Protein AF-A0A2D4ZRA9-F1 (afdb_monomer)

Secondary structure (DSSP, 8-state):
-----------SSSSSSTTTT----S--HHHHHHHHHHHH-GGGHHHHHHTT-TT--GGGEEE--SGGGHHHHHHHHHHHGGGTTTEEEEEEEETTEEEEEEEEPPPSSTT-------EEEEE-TTS-EEEEEE-

Radius of gyration: 19.9 Å; Cα contacts (8 Å, |Δi|>4): 189; chains: 1; bounding box: 69×27×63 Å

Nearest PDB structures (foldseek):
  8qc2-assembly1_C  TM=6.429E-01  e=9.224E+00  Paenarthrobacter ureafaciens

Sequence (135 aa):
MKFKAIILVVALCIITSLASAQCPTKERESAKEIIKAFASHPEWADMRNTTNLSSLTLDDVSKLEGASNAQACQELNELSEALFSKYDVFYYTVKDKYAVVSVLKEPEDPDVVSMGLSFIEIYDNTFNRIKGYSF

Solvent-accessible surface area (backbone atoms only — not comparable to full-atom values): 8186 Å² total; per-residue (Å²): 136,81,93,82,77,97,75,85,91,85,84,84,83,84,80,88,60,69,80,55,36,56,34,62,78,82,77,52,70,66,53,56,52,50,56,46,39,53,36,68,40,74,90,32,44,65,62,23,46,76,68,77,40,68,84,46,43,68,90,38,52,42,75,46,50,61,79,92,34,20,67,64,30,25,56,50,40,68,75,40,53,88,45,58,86,57,24,51,64,42,46,28,36,46,70,83,26,34,34,41,34,34,38,62,53,77,57,91,49,90,90,52,86,75,85,81,66,28,39,46,32,36,24,43,80,82,71,47,77,73,52,72,48,75,93

Foldseek 3Di:
DDDDDDDDPPPPDPPPPPVLLAAPDDDDVVQVVVVQCCQDPPVNCVVCVLLVNNVWHPVQKDWQHDPVNSVVSNLVSVVCVVLVVFWDWTWIGTNQWIKIKTHGDADPDPVDDDDDWIKIWIAGNVRHTSDMDTD

pLDDT: mean 86.05, std 18.27, range [33.44, 98.62]

Mean predicted aligned error: 8.48 Å

Structure (mmCIF, N/CA/C/O backbone):
data_AF-A0A2D4ZRA9-F1
#
_entry.id   AF-A0A2D4ZRA9-F1
#
loop_
_atom_site.group_PDB
_atom_site.id
_atom_site.type_symbol
_atom_site.label_atom_id
_atom_site.label_alt_id
_atom_site.label_comp_id
_atom_site.label_asym_id
_atom_site.label_entity_id
_atom_site.label_seq_id
_atom_site.pdbx_PDB_ins_code
_atom_site.Cartn_x
_atom_site.Cartn_y
_atom_site.Cartn_z
_atom_site.occupancy
_atom_site.B_iso_or_equiv
_atom_site.auth_seq_id
_atom_site.auth_comp_id
_atom_site.auth_asym_id
_atom_site.auth_atom_id
_atom_site.pdbx_PDB_model_num
ATOM 1 N N . MET A 1 1 ? 52.247 15.132 39.430 1.00 38.88 1 MET A N 1
ATOM 2 C CA . MET A 1 1 ? 51.937 16.017 38.287 1.00 38.88 1 MET A CA 1
ATOM 3 C C . MET A 1 1 ? 50.642 15.552 37.635 1.00 38.88 1 MET A C 1
ATOM 5 O O . MET A 1 1 ? 50.590 14.437 37.156 1.00 38.88 1 MET A O 1
ATOM 9 N N . LYS A 1 2 ? 49.622 16.417 37.718 1.00 33.44 2 LYS A N 1
ATOM 10 C CA . LYS A 1 2 ? 48.478 16.651 36.813 1.00 33.44 2 LYS A CA 1
ATOM 11 C C . LYS A 1 2 ? 47.794 15.448 36.131 1.00 33.44 2 LYS A C 1
ATOM 13 O O . LYS A 1 2 ? 48.214 15.000 35.073 1.00 33.44 2 LYS A O 1
ATOM 18 N N . PHE A 1 3 ? 46.632 15.095 36.688 1.00 43.53 3 PHE A N 1
ATOM 19 C CA . PHE A 1 3 ? 45.465 14.578 35.968 1.00 43.53 3 PHE A CA 1
ATOM 20 C C . PHE A 1 3 ? 45.096 15.488 34.783 1.00 43.53 3 PHE A C 1
ATOM 22 O O . PHE A 1 3 ? 44.960 16.699 34.964 1.00 43.53 3 PHE A O 1
ATOM 29 N N . LYS A 1 4 ? 44.892 14.901 33.602 1.00 40.28 4 LYS A N 1
ATOM 30 C CA . LYS A 1 4 ? 44.189 15.458 32.431 1.00 40.28 4 LYS A CA 1
ATOM 31 C C . LYS A 1 4 ? 43.793 14.273 31.544 1.00 40.28 4 LYS A C 1
ATOM 33 O O . LYS A 1 4 ? 44.616 13.393 31.354 1.00 40.28 4 LYS A O 1
ATOM 38 N N . ALA A 1 5 ? 42.641 14.178 30.910 1.00 45.25 5 ALA A N 1
ATOM 39 C CA . ALA A 1 5 ? 41.328 14.772 31.079 1.00 45.25 5 ALA A CA 1
ATOM 40 C C . ALA A 1 5 ? 40.421 13.830 30.271 1.00 45.25 5 ALA A C 1
ATOM 42 O O . ALA A 1 5 ? 40.746 13.485 29.136 1.00 45.25 5 ALA A O 1
ATOM 43 N N . ILE A 1 6 ? 39.329 13.377 30.877 1.00 50.97 6 ILE A N 1
ATOM 44 C CA . ILE A 1 6 ? 38.260 12.634 30.212 1.00 50.97 6 ILE A CA 1
ATOM 45 C C . ILE A 1 6 ? 37.584 13.620 29.259 1.00 50.97 6 ILE A C 1
ATOM 47 O O . ILE A 1 6 ? 36.904 14.525 29.732 1.00 50.97 6 ILE A O 1
ATOM 51 N N . ILE A 1 7 ? 37.795 13.496 27.947 1.00 48.94 7 ILE A N 1
ATOM 52 C CA . ILE A 1 7 ? 37.043 14.260 26.944 1.00 48.94 7 ILE A CA 1
ATOM 53 C C . ILE A 1 7 ? 36.712 13.344 25.757 1.00 48.94 7 ILE A C 1
ATOM 55 O O . ILE A 1 7 ? 37.535 13.092 24.887 1.00 48.94 7 ILE A O 1
ATOM 59 N N . LEU A 1 8 ? 35.457 12.888 25.778 1.00 41.84 8 LEU A N 1
ATOM 60 C CA . LEU A 1 8 ? 34.531 12.903 24.644 1.00 41.84 8 LEU A CA 1
ATOM 61 C C . LEU A 1 8 ? 34.891 12.053 23.406 1.00 41.84 8 LEU A C 1
ATOM 63 O O . LEU A 1 8 ? 35.281 12.567 22.365 1.00 41.84 8 LEU A O 1
ATOM 67 N N . VAL A 1 9 ? 34.598 10.752 23.473 1.00 41.81 9 VAL A N 1
ATOM 68 C CA . VAL A 1 9 ? 34.253 9.955 22.278 1.00 41.81 9 VAL A CA 1
ATOM 69 C C . VAL A 1 9 ? 32.889 9.304 22.518 1.00 41.81 9 VAL A C 1
ATOM 71 O O . VAL A 1 9 ? 32.746 8.094 22.603 1.00 41.81 9 VAL A O 1
ATOM 74 N N . VAL A 1 10 ? 31.868 10.140 22.708 1.00 46.72 10 VAL A N 1
ATOM 75 C CA . VAL A 1 10 ? 30.452 9.737 22.647 1.00 46.72 10 VAL A CA 1
ATOM 76 C C . VAL A 1 10 ? 29.761 10.703 21.691 1.00 46.72 10 VAL A C 1
ATOM 78 O O . VAL A 1 10 ? 28.922 11.508 22.069 1.00 46.72 10 VAL A O 1
ATOM 81 N N . ALA A 1 11 ? 30.221 10.713 20.445 1.00 45.47 11 ALA A N 1
ATOM 82 C CA . ALA A 1 11 ? 29.618 11.501 19.372 1.00 45.47 11 ALA A CA 1
ATOM 83 C C . ALA A 1 11 ? 29.793 10.794 18.020 1.00 45.47 11 ALA A C 1
ATOM 85 O O . ALA A 1 11 ? 30.039 11.433 17.004 1.00 45.47 11 ALA A O 1
ATOM 86 N N . LEU A 1 12 ? 29.718 9.459 18.012 1.00 43.12 12 LEU A N 1
ATOM 87 C CA . LEU A 1 12 ? 29.825 8.664 16.787 1.00 43.12 12 LEU A CA 1
ATOM 88 C C . LEU A 1 12 ? 28.853 7.472 16.771 1.00 43.12 12 LEU A C 1
ATOM 90 O O . LEU A 1 12 ? 29.208 6.400 16.301 1.00 43.12 12 LEU A O 1
ATOM 94 N N . CYS A 1 13 ? 27.637 7.642 17.309 1.00 42.03 13 CYS A N 1
ATOM 95 C CA . CYS A 1 13 ? 26.626 6.570 17.329 1.00 42.03 13 CYS A CA 1
ATOM 96 C C . CYS A 1 13 ? 25.226 6.957 16.813 1.00 42.03 13 CYS A C 1
ATOM 98 O O . CYS A 1 13 ? 24.313 6.160 16.972 1.00 42.03 13 CYS A O 1
ATOM 100 N N . ILE A 1 14 ? 24.999 8.125 16.193 1.00 49.22 14 ILE A N 1
ATOM 101 C CA . ILE A 1 14 ? 23.635 8.493 15.736 1.00 49.22 14 ILE A CA 1
ATOM 102 C C . ILE A 1 14 ? 23.639 9.166 14.357 1.00 49.22 14 ILE A C 1
ATOM 104 O O . ILE A 1 14 ? 23.089 10.247 14.179 1.00 49.22 14 ILE A O 1
ATOM 108 N N . ILE A 1 15 ? 24.291 8.559 13.364 1.00 45.25 15 ILE A N 1
ATOM 109 C CA . ILE A 1 15 ? 24.102 8.970 11.955 1.00 45.25 15 ILE A CA 1
ATOM 110 C C . ILE A 1 15 ? 23.545 7.812 11.106 1.00 45.25 15 ILE A C 1
ATOM 112 O O . ILE A 1 15 ? 23.113 8.019 9.980 1.00 45.25 15 ILE A O 1
ATOM 116 N N . THR A 1 16 ? 23.443 6.594 11.643 1.00 44.59 16 THR A N 1
ATOM 117 C CA . THR A 1 16 ? 23.074 5.412 10.849 1.00 44.59 16 THR A CA 1
ATOM 118 C C . THR A 1 16 ? 21.580 5.073 10.793 1.00 44.59 16 THR A C 1
A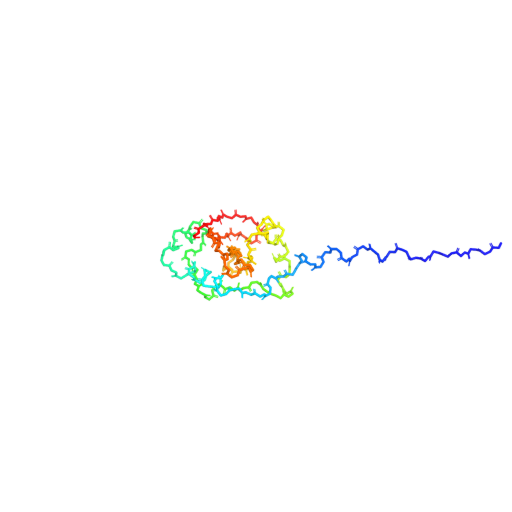TOM 120 O O . THR A 1 16 ? 21.248 4.094 10.140 1.00 44.59 16 THR A O 1
ATOM 123 N N . SER A 1 17 ? 20.659 5.842 11.393 1.00 42.16 17 SER A N 1
ATOM 124 C CA . SER A 1 17 ? 19.227 5.457 11.417 1.00 42.16 17 SER A CA 1
ATOM 125 C C . SER A 1 17 ? 18.233 6.441 10.788 1.00 42.16 17 SER A C 1
ATOM 127 O O . SER A 1 17 ? 17.074 6.083 10.599 1.00 42.16 17 SER A O 1
ATOM 129 N N . LEU A 1 18 ? 18.641 7.654 10.398 1.00 46.66 18 LEU A N 1
ATOM 130 C CA . LEU A 1 18 ? 17.688 8.664 9.902 1.00 46.66 18 LEU A CA 1
ATOM 131 C C . LEU A 1 18 ? 17.157 8.398 8.486 1.00 46.66 18 LEU A C 1
ATOM 133 O O . LEU A 1 18 ? 16.077 8.875 8.155 1.00 46.66 18 LEU A O 1
ATOM 137 N N . ALA A 1 19 ? 17.869 7.620 7.666 1.00 49.09 19 ALA A N 1
ATOM 138 C CA . ALA A 1 19 ? 17.405 7.286 6.318 1.00 49.09 19 ALA A CA 1
ATOM 139 C C . ALA A 1 19 ? 16.256 6.255 6.316 1.00 49.09 19 ALA A C 1
ATOM 141 O O . ALA A 1 19 ? 15.458 6.242 5.387 1.00 49.09 19 ALA A O 1
ATOM 142 N N . SER A 1 20 ? 16.146 5.425 7.363 1.00 50.94 20 SER A N 1
ATOM 143 C CA . SER A 1 20 ? 15.129 4.361 7.462 1.00 50.94 20 SER A CA 1
ATOM 144 C C . SER A 1 20 ? 13.754 4.847 7.936 1.00 50.94 20 SER A C 1
ATOM 146 O O . SER A 1 20 ? 12.748 4.198 7.676 1.00 50.94 20 SER A O 1
ATOM 148 N N . ALA A 1 21 ? 13.688 6.010 8.591 1.00 57.75 21 ALA A N 1
ATOM 149 C CA . ALA A 1 21 ? 12.451 6.552 9.159 1.00 57.75 21 ALA A CA 1
ATOM 150 C C . ALA A 1 21 ? 11.715 7.523 8.220 1.00 57.75 21 ALA A C 1
ATOM 152 O O . ALA A 1 21 ? 10.703 8.119 8.598 1.00 57.75 21 ALA A O 1
ATOM 153 N N . GLN A 1 22 ? 12.232 7.744 7.009 1.00 77.19 22 GLN A N 1
ATOM 154 C CA . GLN A 1 22 ? 11.649 8.716 6.098 1.00 77.19 22 GLN A CA 1
ATOM 155 C C . GLN A 1 22 ? 10.555 8.062 5.254 1.00 77.19 22 GLN A C 1
ATOM 157 O O . GLN A 1 22 ? 10.798 7.106 4.520 1.00 77.19 22 GLN A O 1
ATOM 162 N N . CYS A 1 23 ? 9.336 8.594 5.360 1.00 84.12 23 CYS A N 1
ATOM 163 C CA . CYS A 1 23 ? 8.240 8.2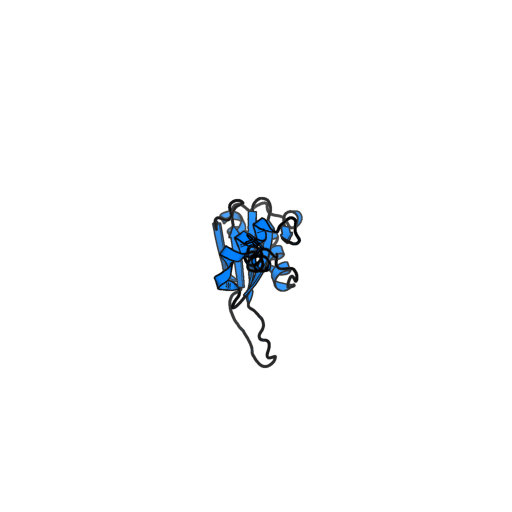05 4.481 1.00 84.12 23 CYS A CA 1
ATOM 164 C C . CYS A 1 23 ? 8.610 8.474 3.012 1.00 84.12 23 CYS A C 1
ATOM 166 O O . CYS A 1 23 ? 9.211 9.519 2.733 1.00 84.12 23 CYS A O 1
ATOM 168 N N . PRO A 1 24 ? 8.204 7.611 2.065 1.00 78.38 24 PRO A N 1
ATOM 169 C CA . PRO A 1 24 ? 8.351 7.870 0.637 1.00 78.38 24 PRO A CA 1
ATOM 170 C C . PRO A 1 24 ? 7.677 9.197 0.252 1.00 78.38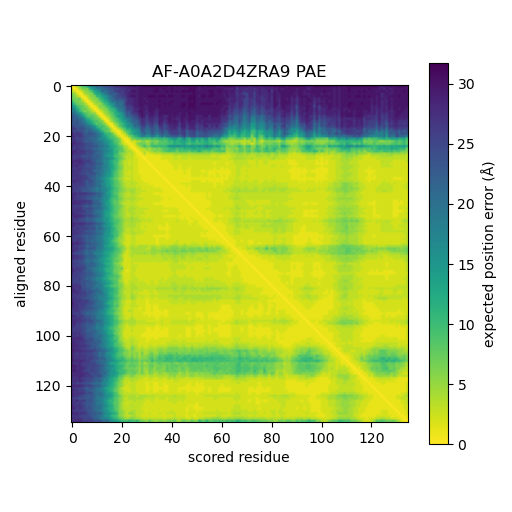 24 PRO A C 1
ATOM 172 O O . PRO A 1 24 ? 6.453 9.333 0.269 1.00 78.38 24 PRO A O 1
ATOM 175 N N . THR A 1 25 ? 8.474 10.220 -0.064 1.00 72.25 25 THR A N 1
ATOM 176 C CA . THR A 1 25 ? 7.953 11.587 -0.241 1.00 72.25 25 THR A CA 1
ATOM 177 C C . THR A 1 25 ? 7.397 11.825 -1.643 1.00 72.25 25 THR A C 1
ATOM 179 O O . THR A 1 25 ? 6.347 12.452 -1.789 1.00 72.25 25 THR A O 1
ATOM 182 N N . LYS A 1 26 ? 8.046 11.289 -2.683 1.00 79.06 26 LYS A N 1
ATOM 183 C CA . LYS A 1 26 ? 7.655 11.486 -4.085 1.00 79.06 26 LYS A CA 1
ATOM 184 C C . LYS A 1 26 ? 6.732 10.366 -4.562 1.00 79.06 26 LYS A C 1
ATOM 186 O O . LYS A 1 26 ? 7.209 9.359 -5.065 1.00 79.06 26 LYS A O 1
ATOM 191 N N . GLU A 1 27 ? 5.424 10.555 -4.413 1.00 83.44 27 GLU A N 1
ATOM 192 C CA . GLU A 1 27 ? 4.417 9.612 -4.918 1.00 83.44 27 GLU A CA 1
ATOM 193 C C . GLU A 1 27 ? 4.459 9.509 -6.451 1.00 83.44 27 GLU A C 1
ATOM 195 O O . GLU A 1 27 ? 4.572 10.525 -7.143 1.00 83.44 27 GLU A O 1
ATOM 200 N N . ARG A 1 28 ? 4.355 8.287 -6.987 1.00 88.31 28 ARG A N 1
ATOM 201 C CA . ARG A 1 28 ? 4.128 8.051 -8.421 1.00 88.31 28 ARG A CA 1
ATOM 202 C C . ARG A 1 28 ? 2.630 8.024 -8.712 1.00 88.31 28 ARG A C 1
ATOM 204 O O . ARG A 1 28 ? 1.871 7.411 -7.966 1.00 88.31 28 ARG A O 1
ATOM 211 N N . GLU A 1 29 ? 2.214 8.617 -9.834 1.00 92.00 29 GLU A N 1
ATOM 212 C CA . GLU A 1 29 ? 0.792 8.653 -10.217 1.00 92.00 29 GLU A CA 1
ATOM 213 C C . GLU A 1 29 ? 0.204 7.242 -10.362 1.00 92.00 29 GLU A C 1
ATOM 215 O O . GLU A 1 29 ? -0.933 7.009 -9.975 1.00 92.00 29 GLU A O 1
ATOM 220 N N . SER A 1 30 ? 0.996 6.267 -10.821 1.00 91.44 30 SER A N 1
ATOM 221 C CA . SER A 1 30 ? 0.576 4.864 -10.872 1.00 91.44 30 SER A CA 1
ATOM 222 C C . SER A 1 30 ? 0.160 4.333 -9.499 1.00 91.44 30 SER A C 1
ATOM 224 O O . SER A 1 30 ? -0.922 3.767 -9.379 1.00 91.44 30 SER A O 1
ATOM 226 N N . ALA A 1 31 ? 0.960 4.556 -8.452 1.00 93.94 31 ALA A N 1
ATOM 227 C CA . ALA A 1 31 ? 0.643 4.106 -7.096 1.00 93.94 31 ALA A CA 1
ATOM 228 C C . ALA A 1 31 ? -0.653 4.735 -6.565 1.00 93.94 31 ALA A C 1
ATOM 230 O O . ALA A 1 31 ? -1.503 4.044 -5.998 1.00 93.94 31 ALA A O 1
ATOM 231 N N . LYS A 1 32 ? -0.831 6.031 -6.830 1.00 95.00 32 LYS A N 1
ATOM 232 C CA . LYS A 1 32 ? -2.035 6.785 -6.483 1.00 95.00 32 LYS A CA 1
ATOM 233 C C . LYS A 1 32 ? -3.282 6.245 -7.183 1.00 95.00 32 LYS A C 1
ATOM 235 O O . LYS A 1 32 ? -4.326 6.089 -6.553 1.00 95.00 32 LYS A O 1
ATOM 240 N N . GLU A 1 33 ? -3.191 5.936 -8.471 1.00 95.19 33 GLU A N 1
ATOM 241 C CA . GLU A 1 33 ? -4.309 5.356 -9.218 1.00 95.19 33 GLU A CA 1
ATOM 242 C C . GLU A 1 33 ? -4.613 3.921 -8.770 1.00 95.19 33 GLU A C 1
ATOM 244 O O . GLU A 1 33 ? -5.780 3.560 -8.631 1.00 95.19 33 GLU A O 1
ATOM 249 N N . ILE A 1 34 ? -3.591 3.131 -8.427 1.00 95.38 34 ILE A N 1
ATOM 250 C CA . ILE A 1 34 ? -3.759 1.781 -7.870 1.00 95.38 34 ILE A CA 1
ATOM 251 C C . ILE A 1 34 ? -4.538 1.821 -6.553 1.00 95.38 34 ILE A C 1
ATOM 253 O O . ILE A 1 34 ? -5.512 1.083 -6.404 1.00 95.38 34 ILE A O 1
ATOM 257 N N . ILE A 1 35 ? -4.151 2.671 -5.593 1.00 97.12 35 ILE A N 1
ATOM 258 C CA . ILE A 1 35 ? -4.834 2.701 -4.290 1.00 97.12 35 ILE A CA 1
ATOM 259 C C . ILE A 1 35 ? -6.271 3.229 -4.413 1.00 97.12 35 ILE A C 1
ATOM 261 O O . ILE A 1 35 ? -7.182 2.710 -3.764 1.00 97.12 35 ILE A O 1
ATOM 265 N N . LYS A 1 36 ? -6.516 4.197 -5.307 1.00 97.12 36 LYS A N 1
ATOM 266 C CA . LYS A 1 36 ? -7.874 4.666 -5.623 1.00 97.12 36 LYS A CA 1
ATOM 267 C C . LYS A 1 36 ? -8.716 3.572 -6.271 1.00 97.12 36 LYS A C 1
ATOM 269 O O . LYS A 1 36 ? -9.875 3.400 -5.891 1.00 97.12 36 LYS A O 1
ATOM 274 N N . ALA A 1 37 ? -8.156 2.823 -7.220 1.00 96.56 37 ALA A N 1
ATOM 275 C CA . ALA A 1 37 ? -8.835 1.695 -7.848 1.00 96.56 37 ALA A CA 1
ATOM 276 C C . ALA A 1 37 ? -9.143 0.606 -6.811 1.00 96.56 37 ALA A C 1
ATOM 278 O O . ALA A 1 37 ? -10.278 0.132 -6.743 1.00 96.56 37 ALA A O 1
ATOM 279 N N . PHE A 1 38 ? -8.191 0.284 -5.930 1.00 97.44 38 PHE A N 1
ATOM 280 C CA . PHE A 1 38 ? -8.417 -0.635 -4.817 1.00 97.44 38 PHE A CA 1
ATOM 281 C C . PHE A 1 38 ? -9.565 -0.180 -3.916 1.00 97.44 38 PHE A C 1
ATOM 283 O O . PHE A 1 38 ? -10.332 -1.024 -3.466 1.00 97.44 38 PHE A O 1
ATOM 290 N N . ALA A 1 39 ? -9.723 1.119 -3.662 1.00 97.50 39 ALA A N 1
ATOM 291 C CA . ALA A 1 39 ? -10.795 1.638 -2.816 1.00 97.50 39 ALA A CA 1
ATOM 292 C C . ALA A 1 39 ? -12.157 1.743 -3.521 1.00 97.50 39 ALA A C 1
ATOM 294 O O . ALA A 1 39 ? -13.186 1.603 -2.867 1.00 97.50 39 ALA A O 1
ATOM 295 N N . SER A 1 40 ? -12.192 1.961 -4.839 1.00 96.62 40 SER A N 1
ATOM 296 C CA . SER A 1 40 ? -13.427 2.351 -5.541 1.00 96.62 40 SER A CA 1
ATOM 297 C C . SER A 1 40 ? -13.917 1.365 -6.602 1.00 96.62 40 SER A C 1
ATOM 299 O O . SER A 1 40 ? -15.122 1.277 -6.839 1.00 96.62 40 SER A O 1
ATOM 301 N N . HIS A 1 41 ? -13.034 0.597 -7.243 1.00 97.00 41 HIS A N 1
ATOM 302 C CA . HIS A 1 41 ? -13.433 -0.253 -8.363 1.00 97.00 41 HIS A CA 1
ATOM 303 C C . HIS A 1 41 ? -14.090 -1.558 -7.870 1.00 97.00 41 HIS A C 1
ATOM 305 O O . HIS A 1 41 ? -13.605 -2.174 -6.910 1.00 97.00 41 HIS A O 1
ATOM 311 N N . PRO A 1 42 ? -15.172 -2.029 -8.523 1.00 96.69 42 PRO A N 1
ATOM 312 C CA . PRO A 1 42 ? -15.833 -3.290 -8.176 1.00 96.69 42 PRO A CA 1
ATOM 313 C C . PRO A 1 42 ? -14.938 -4.526 -8.311 1.00 96.69 42 PRO A C 1
ATOM 315 O O . PRO A 1 42 ? -15.093 -5.467 -7.543 1.00 96.69 42 PRO A O 1
ATOM 318 N N . GLU A 1 43 ? -13.972 -4.514 -9.232 1.00 95.94 43 GLU A N 1
ATOM 319 C CA . GLU A 1 43 ? -13.040 -5.631 -9.467 1.00 95.94 43 GLU A CA 1
ATOM 320 C C . GLU A 1 43 ? -12.194 -5.979 -8.232 1.00 95.94 43 GLU A C 1
ATOM 322 O O . GLU A 1 43 ? -11.796 -7.124 -8.045 1.00 95.94 43 GLU A O 1
ATOM 327 N N . TRP A 1 44 ? -11.978 -5.004 -7.346 1.00 97.00 44 TRP A N 1
ATOM 328 C CA . TRP A 1 44 ? -11.239 -5.172 -6.095 1.00 97.00 44 TRP A CA 1
ATOM 329 C C . TRP A 1 44 ? -12.137 -5.513 -4.895 1.00 97.00 44 TRP A C 1
ATOM 331 O O . TRP A 1 44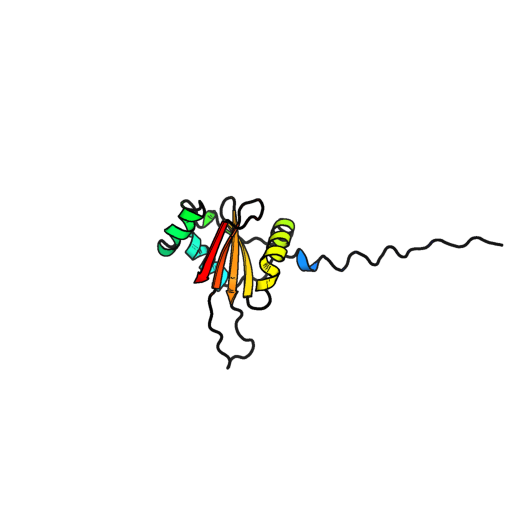 ? -11.648 -5.604 -3.766 1.00 97.00 44 TRP A O 1
ATOM 341 N N . ALA A 1 45 ? -13.449 -5.693 -5.096 1.00 97.50 45 ALA A N 1
ATOM 342 C CA . ALA A 1 45 ? -14.403 -5.903 -4.006 1.00 97.50 45 ALA A CA 1
ATOM 343 C C . ALA A 1 45 ? -14.076 -7.144 -3.166 1.00 97.50 45 ALA A C 1
ATOM 345 O O . ALA A 1 45 ? -14.110 -7.073 -1.939 1.00 97.50 45 ALA A O 1
ATOM 346 N N . ASP A 1 46 ? -13.687 -8.253 -3.796 1.00 97.44 46 ASP A N 1
ATOM 347 C CA . ASP A 1 46 ? -13.325 -9.480 -3.078 1.00 97.44 46 ASP A CA 1
ATOM 348 C C . ASP A 1 46 ? -12.045 -9.306 -2.248 1.00 97.44 46 ASP A C 1
ATOM 350 O O . ASP A 1 46 ? -11.967 -9.750 -1.096 1.00 97.44 46 ASP A O 1
ATOM 354 N N . MET A 1 47 ? -11.053 -8.594 -2.787 1.00 97.56 47 MET A N 1
ATOM 355 C CA . MET A 1 47 ? -9.826 -8.261 -2.063 1.00 97.56 47 MET A CA 1
ATOM 356 C C . MET A 1 47 ? -10.137 -7.394 -0.842 1.00 97.56 47 MET A C 1
ATOM 358 O O . MET A 1 47 ? -9.678 -7.714 0.254 1.00 97.56 47 MET A O 1
ATOM 362 N N . ARG A 1 48 ? -10.984 -6.367 -1.003 1.00 97.69 48 ARG A N 1
ATOM 363 C CA . ARG A 1 48 ? -11.471 -5.531 0.104 1.00 97.69 48 ARG A CA 1
ATOM 364 C C . ARG A 1 48 ? -12.243 -6.345 1.142 1.00 97.69 48 ARG A C 1
ATOM 366 O O . ARG A 1 48 ? -11.998 -6.194 2.336 1.00 97.69 48 ARG A O 1
ATOM 373 N N . ASN A 1 49 ? -13.141 -7.233 0.721 1.00 97.75 49 ASN A N 1
ATOM 374 C CA . ASN A 1 49 ? -13.925 -8.083 1.622 1.00 97.75 49 ASN A CA 1
ATOM 375 C C . ASN A 1 49 ? -13.017 -8.969 2.482 1.00 97.75 49 ASN A C 1
ATOM 377 O O . ASN A 1 49 ? -13.167 -9.026 3.702 1.00 97.75 49 ASN A O 1
ATOM 381 N N . THR A 1 50 ? -12.034 -9.620 1.859 1.00 97.44 50 THR A N 1
ATOM 382 C CA . THR A 1 50 ? -11.122 -10.535 2.562 1.00 97.44 50 THR A CA 1
ATOM 383 C C . THR A 1 50 ? -10.125 -9.831 3.484 1.00 97.44 50 THR A C 1
ATOM 385 O O . THR A 1 50 ? -9.557 -10.482 4.356 1.00 97.44 50 THR A O 1
ATOM 388 N N . THR A 1 51 ? -9.950 -8.512 3.357 1.00 97.56 51 THR A N 1
ATOM 389 C CA . THR A 1 51 ? -9.149 -7.689 4.280 1.00 97.56 51 THR A CA 1
ATOM 390 C C . THR A 1 51 ? -10.000 -6.828 5.219 1.00 97.56 51 THR A C 1
ATOM 392 O O . THR A 1 51 ? -9.470 -5.933 5.876 1.00 97.56 51 THR A O 1
ATOM 395 N N . ASN A 1 52 ? -11.310 -7.087 5.303 1.00 97.56 52 ASN A N 1
ATOM 396 C CA . ASN A 1 52 ? -12.272 -6.332 6.116 1.00 97.56 52 ASN A CA 1
ATOM 397 C C . ASN A 1 52 ? -12.320 -4.819 5.796 1.00 97.56 52 ASN A C 1
ATOM 399 O O . ASN A 1 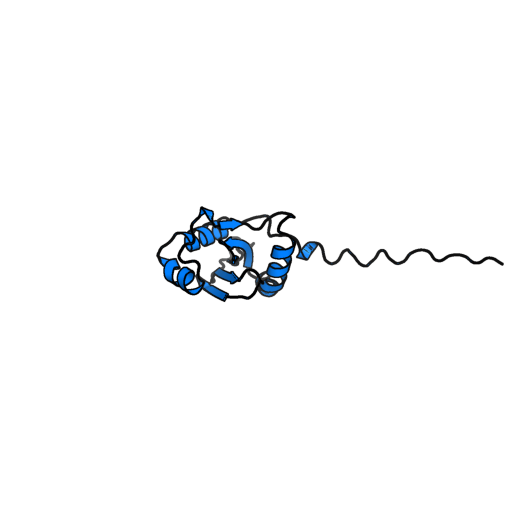52 ? -12.461 -3.974 6.679 1.00 97.56 52 ASN A O 1
ATOM 403 N N . LEU A 1 53 ? -12.192 -4.488 4.512 1.00 97.62 53 LEU A N 1
ATOM 404 C CA . LEU A 1 53 ? -12.230 -3.141 3.933 1.00 97.62 53 LEU A CA 1
ATOM 405 C C . LEU A 1 53 ? -13.400 -2.984 2.943 1.00 97.62 53 LEU A C 1
ATOM 407 O O . LEU A 1 53 ? -13.361 -2.140 2.057 1.00 97.62 53 LEU A O 1
ATOM 411 N N . SER A 1 54 ? -14.455 -3.794 3.067 1.00 97.19 54 SER A N 1
ATOM 412 C CA . SER A 1 54 ? -15.615 -3.777 2.158 1.00 97.19 54 SER A CA 1
ATOM 413 C C . SER A 1 54 ? -16.333 -2.424 2.101 1.00 97.19 54 SER A C 1
ATOM 415 O O . SER A 1 54 ? -16.886 -2.062 1.066 1.00 97.19 54 SER A O 1
ATOM 417 N N . SER A 1 55 ? -16.293 -1.672 3.205 1.00 95.88 55 SER A N 1
ATOM 418 C CA . SER A 1 55 ? -16.876 -0.335 3.340 1.00 95.88 55 SER A CA 1
ATOM 419 C C . SER A 1 55 ? -15.906 0.802 3.002 1.00 95.88 55 SER A C 1
ATOM 421 O O . SER A 1 55 ? -16.211 1.942 3.338 1.00 95.88 55 SER A O 1
ATOM 423 N N . LEU A 1 56 ? -14.709 0.499 2.492 1.00 97.00 56 LEU A N 1
ATOM 424 C CA . LEU A 1 56 ? -13.693 1.506 2.201 1.00 97.00 56 LEU A CA 1
ATOM 425 C C . LEU A 1 56 ? -14.194 2.450 1.106 1.00 97.00 56 LEU A C 1
ATOM 427 O O . LEU A 1 56 ? -14.735 2.005 0.094 1.00 97.00 56 LEU A O 1
ATOM 431 N N . THR A 1 57 ? -13.984 3.743 1.307 1.00 95.94 57 THR A N 1
ATOM 432 C CA . THR A 1 57 ? -14.237 4.787 0.314 1.00 95.94 57 THR A CA 1
ATOM 433 C C . THR A 1 57 ? -12.947 5.534 -0.005 1.00 95.94 57 THR A C 1
ATOM 435 O O . THR A 1 57 ? -11.917 5.318 0.631 1.00 95.94 57 THR A O 1
ATOM 438 N N . LEU A 1 58 ? -12.982 6.425 -0.999 1.00 96.69 58 LEU A N 1
ATOM 439 C CA . LEU A 1 58 ? -11.826 7.270 -1.309 1.00 96.69 58 LEU A CA 1
ATOM 440 C C . LEU A 1 58 ? -11.473 8.229 -0.161 1.00 96.69 58 LEU A C 1
ATOM 442 O O . LEU A 1 58 ? -10.297 8.527 0.014 1.00 96.69 58 LEU A O 1
ATOM 446 N N . ASP A 1 59 ? -12.456 8.655 0.638 1.00 97.31 59 ASP A N 1
ATOM 447 C CA . ASP A 1 59 ? -12.240 9.567 1.772 1.00 97.31 59 ASP A CA 1
ATOM 448 C C . ASP A 1 59 ? -11.489 8.890 2.934 1.00 97.31 59 ASP A C 1
ATOM 450 O O . ASP A 1 59 ? -10.897 9.561 3.777 1.00 97.31 59 ASP A O 1
ATOM 454 N N . ASP A 1 60 ? -11.474 7.555 2.964 1.00 97.44 60 ASP A N 1
ATOM 455 C CA . ASP A 1 60 ? -10.748 6.754 3.951 1.00 97.44 60 ASP A CA 1
ATOM 456 C C . ASP A 1 60 ? -9.283 6.489 3.553 1.00 97.44 60 ASP A C 1
ATOM 458 O O . ASP A 1 60 ? -8.549 5.844 4.311 1.00 97.44 60 ASP A O 1
ATOM 462 N N . VAL A 1 61 ? -8.864 6.921 2.357 1.00 97.69 61 VAL A N 1
ATOM 463 C CA . VAL A 1 61 ? -7.508 6.724 1.831 1.00 97.69 61 VAL A CA 1
ATOM 464 C C . VAL A 1 61 ? -6.696 7.993 2.039 1.00 97.69 61 VAL A C 1
ATOM 466 O O . VAL A 1 61 ? -7.013 9.050 1.500 1.00 97.69 61 VAL A O 1
ATOM 469 N N . SER A 1 62 ? -5.586 7.876 2.760 1.00 96.00 62 SER A N 1
ATOM 470 C CA . SER A 1 62 ? -4.621 8.966 2.890 1.00 96.00 62 SER A CA 1
ATOM 471 C C . SER A 1 62 ? -3.209 8.433 2.751 1.00 96.00 62 SER A C 1
ATOM 473 O O . SER A 1 62 ? -2.882 7.363 3.257 1.00 96.00 62 SER A O 1
ATOM 475 N N . LYS A 1 63 ? -2.355 9.165 2.045 1.00 95.06 63 LYS A N 1
ATOM 476 C CA . LYS A 1 63 ? -0.946 8.807 1.923 1.00 95.06 63 LYS A CA 1
ATOM 477 C C . LYS A 1 63 ? -0.242 9.042 3.259 1.00 95.06 63 LYS A C 1
ATOM 479 O O . LYS A 1 63 ? -0.418 10.079 3.897 1.00 95.06 63 LYS A O 1
ATOM 484 N N . LEU A 1 64 ? 0.594 8.092 3.664 1.00 94.00 64 LEU A N 1
ATOM 485 C CA . LEU A 1 64 ? 1.502 8.287 4.785 1.00 94.00 64 LEU A CA 1
ATOM 486 C C . LEU A 1 64 ? 2.690 9.132 4.331 1.00 94.00 64 LEU A C 1
ATOM 488 O O . LEU A 1 64 ? 3.529 8.704 3.540 1.00 94.00 64 LEU A O 1
ATOM 492 N N . GLU A 1 65 ? 2.763 10.348 4.855 1.00 90.12 65 GLU A N 1
ATOM 493 C CA . GLU A 1 65 ? 3.863 11.268 4.596 1.00 90.12 65 GLU A CA 1
ATOM 494 C C . GLU A 1 65 ? 4.158 12.169 5.797 1.00 90.12 65 GLU A C 1
ATOM 496 O O . GLU A 1 65 ? 3.350 12.309 6.717 1.00 90.12 65 GLU A O 1
ATOM 501 N N . GLY A 1 66 ? 5.340 12.784 5.785 1.00 84.44 66 GLY A N 1
ATOM 502 C CA . GLY A 1 66 ? 5.757 13.737 6.808 1.00 84.44 66 GLY A CA 1
ATOM 503 C C . GLY A 1 66 ? 6.150 13.114 8.153 1.00 84.44 66 GLY A C 1
ATOM 504 O O . GLY A 1 66 ? 6.056 11.912 8.387 1.00 84.44 66 GLY A O 1
ATOM 505 N N . ALA A 1 67 ? 6.624 13.974 9.056 1.00 85.19 67 ALA A N 1
ATOM 506 C CA . ALA A 1 67 ? 7.203 13.560 10.335 1.00 85.19 67 ALA A CA 1
ATOM 507 C C . ALA A 1 67 ? 6.184 12.930 11.302 1.00 85.19 67 ALA A C 1
ATOM 509 O O . ALA A 1 67 ? 6.562 12.105 12.128 1.00 85.19 67 ALA A O 1
ATOM 510 N N . SER A 1 68 ? 4.897 13.276 11.191 1.00 87.94 68 SER A N 1
ATOM 511 C CA . SER A 1 68 ? 3.833 12.704 12.028 1.00 87.94 68 SER A CA 1
ATOM 512 C C . SER A 1 68 ? 3.615 11.208 11.794 1.00 87.94 68 SER A C 1
ATOM 514 O O . SER A 1 68 ? 3.081 10.536 12.667 1.00 87.94 68 SER A O 1
ATOM 516 N N . ASN A 1 69 ? 4.043 10.691 10.640 1.00 91.44 69 ASN A N 1
ATOM 517 C CA . ASN A 1 69 ? 3.897 9.290 10.249 1.00 91.44 69 ASN A CA 1
ATOM 518 C C . ASN A 1 69 ? 5.222 8.513 10.300 1.00 91.44 69 ASN A C 1
ATOM 520 O O . ASN A 1 69 ? 5.269 7.363 9.869 1.00 91.44 69 ASN A O 1
ATOM 524 N N . ALA A 1 70 ? 6.295 9.116 10.828 1.00 90.06 70 ALA A N 1
ATOM 525 C CA . ALA A 1 70 ? 7.649 8.566 10.757 1.00 90.06 70 ALA A CA 1
ATOM 526 C C . ALA A 1 70 ? 7.758 7.141 11.321 1.00 90.06 70 ALA A C 1
ATOM 528 O O . ALA A 1 70 ? 8.388 6.293 10.700 1.00 90.06 70 ALA A O 1
ATOM 529 N N . GLN A 1 71 ? 7.097 6.855 12.448 1.00 92.69 71 GLN A N 1
ATOM 530 C CA . GLN A 1 71 ? 7.110 5.513 13.036 1.00 92.69 71 GLN A CA 1
ATOM 531 C C . GLN A 1 71 ? 6.438 4.482 12.121 1.00 92.69 71 GLN A C 1
ATOM 533 O O . GLN A 1 71 ? 7.029 3.449 11.838 1.00 92.69 71 GLN A O 1
ATOM 538 N N . ALA A 1 72 ? 5.236 4.769 11.611 1.00 94.50 72 ALA A N 1
ATOM 539 C CA . ALA A 1 72 ? 4.541 3.850 10.710 1.00 94.50 72 ALA A CA 1
ATOM 540 C C . ALA A 1 72 ? 5.336 3.616 9.417 1.00 94.50 72 ALA A C 1
ATOM 542 O O . ALA A 1 72 ? 5.428 2.490 8.940 1.00 94.50 72 ALA A O 1
ATOM 543 N N . CYS A 1 73 ? 5.955 4.666 8.875 1.00 94.25 73 CYS A N 1
ATOM 544 C CA . CYS A 1 73 ? 6.822 4.545 7.710 1.00 94.25 73 CYS A CA 1
ATOM 545 C C . CYS A 1 73 ? 8.080 3.722 7.997 1.00 94.25 73 CYS A C 1
ATOM 547 O O . CYS A 1 73 ? 8.482 2.953 7.134 1.00 94.25 73 CYS A O 1
ATOM 549 N N . GLN A 1 74 ? 8.684 3.847 9.182 1.00 93.94 74 GLN A N 1
ATOM 550 C CA . GLN A 1 74 ? 9.841 3.038 9.563 1.00 93.94 74 GLN A CA 1
ATOM 551 C C . GLN A 1 74 ? 9.489 1.545 9.604 1.00 93.94 74 GLN A C 1
ATOM 553 O O . GLN A 1 74 ? 10.153 0.749 8.949 1.00 93.94 74 GLN A O 1
ATOM 558 N N . GLU A 1 75 ? 8.415 1.179 10.304 1.00 95.56 75 GLU A N 1
ATOM 559 C CA . GLU A 1 75 ? 7.965 -0.217 10.412 1.00 95.56 75 GLU A CA 1
ATOM 560 C C . GLU A 1 75 ? 7.653 -0.807 9.028 1.00 95.56 75 GLU A C 1
ATOM 562 O O . GLU A 1 75 ? 8.100 -1.896 8.667 1.00 95.56 75 GLU A O 1
ATOM 567 N N . LEU A 1 76 ? 6.937 -0.049 8.190 1.00 96.00 76 LEU A N 1
ATOM 568 C CA . LEU A 1 76 ? 6.624 -0.478 6.828 1.00 96.00 76 LEU A CA 1
ATOM 569 C C . LEU A 1 76 ? 7.866 -0.528 5.926 1.00 96.00 76 LEU A C 1
ATOM 571 O O . LEU A 1 76 ? 7.916 -1.376 5.032 1.00 96.00 76 LEU A O 1
ATOM 575 N N . ASN A 1 77 ? 8.868 0.326 6.155 1.00 94.12 77 ASN A N 1
ATOM 576 C CA . ASN A 1 77 ? 10.142 0.273 5.441 1.00 94.12 77 ASN A CA 1
ATOM 577 C C . ASN A 1 77 ? 10.899 -1.018 5.760 1.00 94.12 77 ASN A C 1
ATOM 579 O O . ASN A 1 77 ? 11.357 -1.692 4.838 1.00 94.12 77 ASN A O 1
ATOM 583 N N . GLU A 1 78 ? 10.988 -1.384 7.039 1.00 93.81 78 GLU A N 1
ATOM 584 C CA . GLU A 1 78 ? 11.635 -2.623 7.487 1.00 93.81 78 GLU A CA 1
ATOM 585 C C . GLU A 1 78 ? 10.941 -3.857 6.886 1.00 93.81 78 GLU A C 1
ATOM 587 O O . GLU A 1 78 ? 11.598 -4.756 6.361 1.00 93.81 78 GLU A O 1
ATOM 592 N N . LEU A 1 79 ? 9.605 -3.864 6.846 1.00 94.62 79 LEU A N 1
ATOM 593 C CA . LEU A 1 79 ? 8.825 -4.942 6.225 1.00 94.62 79 LEU A CA 1
ATOM 594 C C . LEU A 1 79 ? 8.961 -4.998 4.693 1.00 94.62 79 LEU A C 1
ATOM 596 O O . LEU A 1 79 ? 8.810 -6.068 4.099 1.00 94.62 79 LEU A O 1
ATOM 600 N N . SER A 1 80 ? 9.246 -3.865 4.048 1.00 93.75 80 SER A N 1
ATOM 601 C CA . SER A 1 80 ? 9.307 -3.736 2.584 1.00 93.75 80 SER A CA 1
ATOM 602 C C . SER A 1 80 ? 10.728 -3.770 2.019 1.00 93.75 80 SER A C 1
ATOM 604 O O . SER A 1 80 ? 10.889 -3.655 0.803 1.00 93.75 80 SER A O 1
ATOM 606 N N . GLU A 1 81 ? 11.762 -3.932 2.851 1.00 92.38 81 GLU A N 1
ATOM 607 C CA . GLU A 1 81 ? 13.169 -3.757 2.458 1.00 92.38 81 GLU A CA 1
ATOM 608 C C . GLU A 1 81 ? 13.548 -4.588 1.220 1.00 92.38 81 GLU A C 1
ATOM 610 O O . GLU A 1 81 ? 14.184 -4.098 0.282 1.00 92.38 81 GLU A O 1
ATOM 615 N N . ALA A 1 82 ? 13.073 -5.835 1.161 1.00 91.50 82 ALA A N 1
ATOM 616 C CA . ALA A 1 82 ? 13.332 -6.743 0.046 1.00 91.50 82 ALA A CA 1
ATOM 617 C C . ALA A 1 82 ? 12.766 -6.246 -1.304 1.00 91.50 82 ALA A C 1
ATOM 619 O O . ALA A 1 82 ? 13.254 -6.646 -2.367 1.00 91.50 82 ALA A O 1
ATOM 620 N N . LEU A 1 83 ? 11.756 -5.372 -1.284 1.00 91.69 83 LEU A N 1
ATOM 621 C CA . LEU A 1 83 ? 11.086 -4.849 -2.476 1.00 91.69 83 LEU A CA 1
ATOM 622 C C . LEU A 1 83 ? 11.827 -3.654 -3.086 1.00 91.69 83 LEU A C 1
ATOM 624 O O . LEU A 1 83 ? 11.800 -3.487 -4.306 1.00 91.69 83 LEU A O 1
ATOM 628 N N . PHE A 1 84 ? 12.552 -2.864 -2.291 1.00 91.44 84 PHE A N 1
ATOM 629 C CA . PHE A 1 84 ? 13.150 -1.594 -2.731 1.00 91.44 84 PHE A CA 1
ATOM 630 C C . PHE A 1 84 ? 14.144 -1.720 -3.887 1.00 91.44 84 PHE A C 1
ATOM 632 O O . PHE A 1 84 ? 14.355 -0.768 -4.640 1.00 91.44 84 PHE A O 1
ATOM 639 N N . SER A 1 85 ? 14.751 -2.894 -4.067 1.00 91.56 85 SER A N 1
ATOM 640 C CA . SER A 1 85 ? 15.653 -3.142 -5.196 1.00 91.56 85 SER A CA 1
ATOM 641 C C . SER A 1 85 ? 14.941 -3.086 -6.554 1.00 91.56 85 SER A C 1
ATOM 643 O O . SER A 1 85 ? 15.542 -2.659 -7.537 1.00 91.56 85 SER A O 1
ATOM 645 N N . LYS A 1 86 ? 13.662 -3.475 -6.616 1.00 91.50 86 LYS A N 1
ATOM 646 C CA . LYS A 1 86 ? 12.897 -3.635 -7.866 1.00 91.50 86 LYS A CA 1
ATOM 647 C C . LYS A 1 86 ? 11.672 -2.732 -7.957 1.00 91.50 86 LYS A C 1
ATOM 649 O O . LYS A 1 86 ? 11.185 -2.488 -9.058 1.00 91.50 86 LYS A O 1
ATOM 654 N N . TYR A 1 87 ? 11.184 -2.246 -6.823 1.00 93.19 87 TYR A N 1
ATOM 655 C CA . TYR A 1 87 ? 9.929 -1.519 -6.724 1.00 93.19 87 TYR A CA 1
ATOM 656 C C . TYR A 1 87 ? 10.137 -0.148 -6.096 1.00 93.19 87 TYR A C 1
ATOM 658 O O . TYR A 1 87 ? 10.968 0.026 -5.203 1.00 93.19 87 TYR A O 1
ATOM 666 N N . ASP A 1 88 ? 9.347 0.812 -6.559 1.00 92.94 88 ASP A N 1
ATOM 667 C CA . ASP A 1 88 ? 9.037 2.011 -5.797 1.00 92.94 88 ASP A CA 1
ATOM 668 C C . ASP A 1 88 ? 7.865 1.680 -4.874 1.00 92.94 88 ASP A C 1
ATOM 670 O O . ASP A 1 88 ? 6.830 1.185 -5.328 1.00 92.94 88 ASP A O 1
ATOM 674 N N . VAL A 1 89 ? 8.042 1.916 -3.578 1.00 94.62 89 VAL A N 1
ATOM 675 C CA . VAL A 1 89 ? 7.096 1.493 -2.545 1.00 94.62 89 VAL A CA 1
ATOM 676 C C . VAL A 1 89 ? 6.467 2.720 -1.895 1.00 94.62 89 VAL A C 1
ATOM 678 O O . VAL A 1 89 ? 7.161 3.674 -1.543 1.00 94.62 89 VAL A O 1
ATOM 681 N N . PHE A 1 90 ? 5.147 2.690 -1.743 1.00 95.75 90 PHE A N 1
ATOM 682 C CA . PHE A 1 90 ? 4.329 3.785 -1.233 1.00 95.75 90 PHE A CA 1
ATOM 683 C C . PHE A 1 90 ? 3.393 3.285 -0.141 1.00 95.75 90 PHE A C 1
ATOM 685 O O . PHE A 1 90 ? 2.892 2.162 -0.207 1.00 95.75 90 PHE A O 1
ATOM 692 N N . TYR A 1 91 ? 3.136 4.132 0.851 1.00 96.44 91 TYR A N 1
ATOM 693 C CA . TYR A 1 91 ? 2.377 3.768 2.041 1.00 96.44 91 TYR A CA 1
ATOM 694 C C . TYR A 1 91 ? 1.136 4.636 2.191 1.00 96.44 91 TYR A C 1
ATOM 696 O O . TYR A 1 91 ? 1.191 5.853 2.009 1.00 96.44 91 TYR A O 1
ATOM 704 N N . TYR A 1 92 ? 0.030 4.009 2.572 1.00 97.25 92 TYR A N 1
ATOM 705 C CA . TYR A 1 92 ? -1.259 4.661 2.760 1.00 97.25 92 TYR A CA 1
ATOM 706 C C . TYR A 1 92 ? -1.920 4.163 4.040 1.00 97.25 92 TYR A C 1
ATOM 708 O O . TYR A 1 92 ? -1.801 2.991 4.396 1.00 97.25 92 TYR A O 1
ATOM 716 N N . THR A 1 93 ? -2.665 5.031 4.711 1.00 97.25 93 THR A N 1
ATOM 717 C CA . THR A 1 93 ? -3.739 4.606 5.606 1.00 97.25 93 THR A CA 1
ATOM 718 C C . THR A 1 93 ? -4.976 4.307 4.778 1.00 97.25 93 THR A C 1
ATOM 720 O O . THR A 1 93 ? -5.336 5.088 3.896 1.00 97.25 93 THR A O 1
ATOM 723 N N . VAL A 1 94 ? -5.643 3.204 5.095 1.00 97.44 94 VAL A N 1
ATOM 724 C CA . VAL A 1 94 ? -6.943 2.835 4.535 1.00 97.44 94 VAL A CA 1
ATOM 725 C C . VAL A 1 94 ? -7.869 2.487 5.694 1.00 97.44 94 VAL A C 1
ATOM 727 O O . VAL A 1 94 ? -7.786 1.397 6.263 1.00 97.44 94 VAL A O 1
ATOM 730 N N . LYS A 1 95 ? -8.720 3.437 6.097 1.00 96.25 95 LYS A N 1
ATOM 731 C CA . LYS A 1 95 ? -9.545 3.336 7.316 1.00 96.25 95 LYS A CA 1
ATOM 732 C C . LYS A 1 95 ? -8.677 3.099 8.570 1.00 96.25 95 LYS A C 1
ATOM 734 O O . LYS A 1 95 ? -7.878 3.954 8.932 1.00 96.25 95 LYS A O 1
ATOM 739 N N . ASP A 1 96 ? -8.815 1.951 9.232 1.00 95.94 96 ASP A N 1
ATOM 740 C CA . ASP A 1 96 ? -8.080 1.534 10.435 1.00 95.94 96 ASP A CA 1
ATOM 741 C C . ASP A 1 96 ? -6.826 0.689 10.126 1.00 95.94 96 ASP A C 1
ATOM 743 O O . ASP A 1 96 ? -6.311 0.002 11.008 1.00 95.94 96 ASP A O 1
ATOM 747 N N . LYS A 1 97 ? -6.364 0.676 8.869 1.00 98.19 97 LYS A N 1
ATOM 748 C CA . LYS A 1 97 ? -5.316 -0.225 8.359 1.00 98.19 97 LYS A CA 1
ATOM 749 C C . LYS A 1 97 ? -4.253 0.515 7.559 1.00 98.19 97 LYS A C 1
ATOM 751 O O . LYS A 1 97 ? -4.421 1.687 7.218 1.00 98.19 97 LYS A O 1
ATOM 756 N N . TYR A 1 98 ? -3.191 -0.203 7.203 1.00 98.25 98 TYR A N 1
ATOM 757 C CA . TYR A 1 98 ? -2.163 0.279 6.287 1.00 98.25 98 TYR A CA 1
ATOM 758 C C . TYR A 1 98 ? -2.201 -0.482 4.963 1.00 98.25 98 TYR A C 1
ATOM 760 O O . TYR A 1 98 ? -2.440 -1.690 4.934 1.00 98.25 98 TYR A O 1
ATOM 768 N N . ALA A 1 99 ? -1.940 0.227 3.870 1.00 98.06 99 ALA A N 1
ATOM 769 C CA . ALA A 1 99 ? -1.718 -0.347 2.554 1.00 98.06 99 ALA A CA 1
ATOM 770 C C . ALA A 1 99 ? -0.315 0.016 2.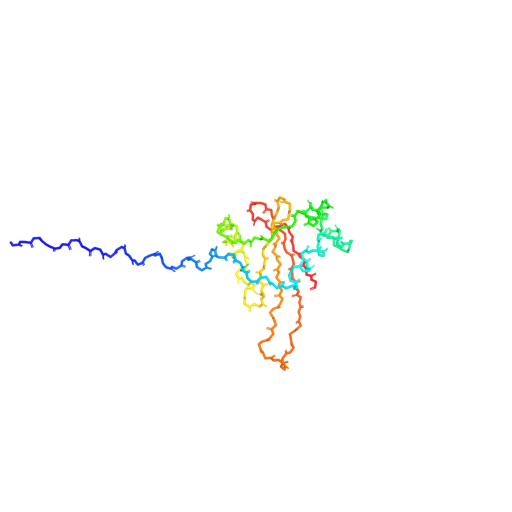057 1.00 98.06 99 ALA A C 1
ATOM 772 O O . ALA A 1 99 ? 0.085 1.181 2.089 1.00 98.06 99 ALA A O 1
ATOM 773 N N . VAL A 1 100 ? 0.410 -0.988 1.574 1.00 97.56 100 VAL A N 1
ATOM 774 C CA . VAL A 1 100 ? 1.697 -0.849 0.894 1.00 97.56 100 VAL A CA 1
ATOM 775 C C . VAL A 1 100 ? 1.472 -1.109 -0.587 1.00 97.56 100 VAL A C 1
ATOM 777 O O . VAL A 1 100 ? 1.063 -2.205 -0.967 1.00 97.56 100 VAL A O 1
ATOM 780 N N . VAL A 1 101 ? 1.732 -0.113 -1.428 1.00 97.50 101 VAL A N 1
ATOM 781 C CA . VAL A 1 101 ? 1.661 -0.235 -2.887 1.00 97.50 101 VAL A CA 1
ATOM 782 C C . VAL A 1 101 ? 3.077 -0.262 -3.439 1.00 97.50 101 VAL A C 1
ATOM 784 O O . VAL A 1 101 ? 3.836 0.684 -3.249 1.00 97.50 101 VAL A O 1
ATOM 787 N N . SER A 1 102 ? 3.424 -1.340 -4.132 1.00 95.81 102 SER A N 1
ATOM 788 C CA . SER A 1 102 ? 4.737 -1.543 -4.744 1.00 95.81 102 SER A CA 1
ATOM 789 C C . SER A 1 102 ? 4.599 -1.536 -6.258 1.00 95.81 102 SER A C 1
ATOM 791 O O . SER A 1 102 ? 3.988 -2.438 -6.832 1.00 95.81 102 SER A O 1
ATOM 793 N N . VAL A 1 103 ? 5.167 -0.521 -6.902 1.00 94.31 103 VAL A N 1
ATOM 794 C CA . VAL A 1 103 ? 5.127 -0.336 -8.356 1.00 94.31 103 VAL A CA 1
ATOM 795 C C . VAL A 1 103 ? 6.482 -0.682 -8.941 1.00 94.31 103 VAL A C 1
ATOM 797 O O . VAL A 1 103 ? 7.50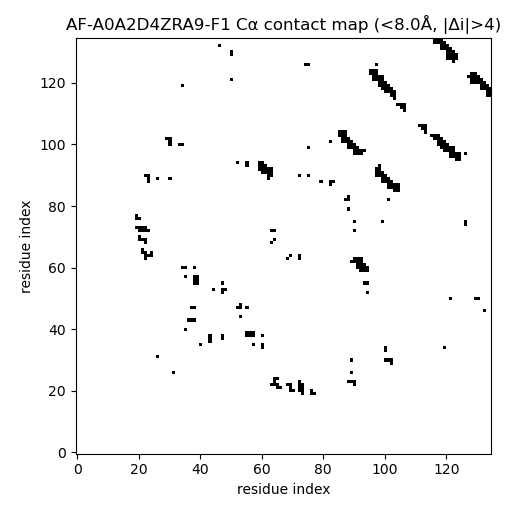6 -0.216 -8.444 1.00 94.31 103 VAL A O 1
ATOM 800 N N . LEU A 1 104 ? 6.507 -1.504 -9.990 1.00 92.81 104 LEU A N 1
ATOM 801 C CA . LEU A 1 104 ? 7.756 -1.880 -10.649 1.00 92.81 104 LEU A CA 1
ATOM 802 C C . LEU A 1 104 ? 8.509 -0.621 -11.116 1.00 92.81 104 LEU A C 1
ATOM 804 O O . LEU A 1 104 ? 7.921 0.297 -11.705 1.00 92.81 104 LEU A O 1
ATOM 808 N N . LYS A 1 105 ? 9.811 -0.562 -10.830 1.00 91.06 105 LYS A N 1
ATOM 809 C CA . LYS A 1 105 ? 10.660 0.536 -11.297 1.00 91.06 105 LYS A CA 1
ATOM 810 C C . LYS A 1 105 ? 10.708 0.545 -12.820 1.00 91.06 105 LYS A C 1
ATOM 812 O O . LYS A 1 105 ? 10.863 -0.499 -13.458 1.00 91.06 105 LYS A O 1
ATOM 817 N N . GLU A 1 106 ? 10.571 1.738 -13.385 1.00 87.31 106 GLU A N 1
ATOM 818 C CA . GLU A 1 106 ? 10.845 1.945 -14.803 1.00 87.31 106 GLU A CA 1
ATOM 819 C C . GLU A 1 106 ? 12.363 1.869 -15.031 1.00 87.31 106 GLU A C 1
ATOM 821 O O . GLU A 1 106 ? 13.126 2.335 -14.178 1.00 87.31 106 GLU A O 1
ATOM 826 N N . PRO A 1 107 ? 12.822 1.258 -16.135 1.00 88.31 107 PRO A N 1
ATOM 827 C CA . PRO A 1 107 ? 14.226 1.301 -16.519 1.00 88.31 107 PRO A CA 1
ATOM 828 C C . PRO A 1 107 ? 14.713 2.742 -16.672 1.00 88.31 107 PRO A C 1
ATOM 830 O O . PRO A 1 10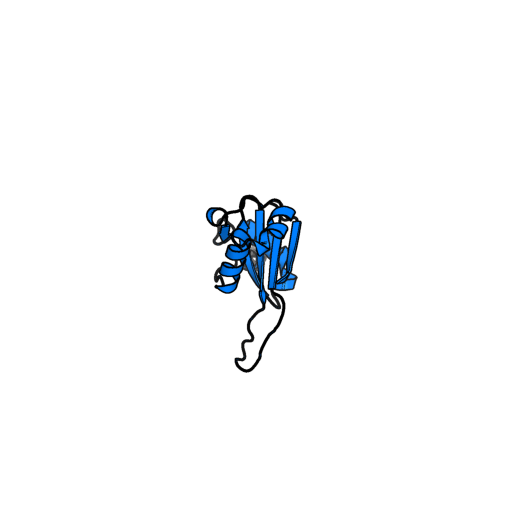7 ? 13.993 3.597 -17.178 1.00 88.31 107 PRO A O 1
ATOM 833 N N . GLU A 1 108 ? 15.953 3.003 -16.262 1.00 88.62 108 GLU A N 1
ATOM 834 C CA . GLU A 1 108 ? 16.591 4.307 -16.495 1.00 88.62 108 GLU A CA 1
ATOM 835 C C . GLU A 1 108 ? 16.945 4.516 -17.977 1.00 88.62 108 GLU A C 1
ATOM 837 O O . GLU A 1 108 ? 17.017 5.649 -18.448 1.00 88.62 108 GLU A O 1
ATOM 842 N N . ASP A 1 109 ? 17.159 3.417 -18.707 1.00 91.75 109 ASP A N 1
ATOM 843 C CA . ASP A 1 109 ? 17.440 3.408 -20.140 1.00 91.75 109 ASP A CA 1
ATOM 844 C C . ASP A 1 109 ? 16.120 3.394 -20.941 1.00 91.75 109 ASP A C 1
ATOM 846 O O . ASP A 1 109 ? 15.345 2.441 -20.799 1.00 91.75 109 ASP A O 1
ATOM 850 N N . PRO A 1 110 ? 15.851 4.410 -21.785 1.00 86.75 110 PRO A N 1
ATOM 851 C CA . PRO A 1 110 ? 14.607 4.509 -22.549 1.00 86.75 110 PRO A CA 1
ATOM 852 C C . PRO A 1 110 ?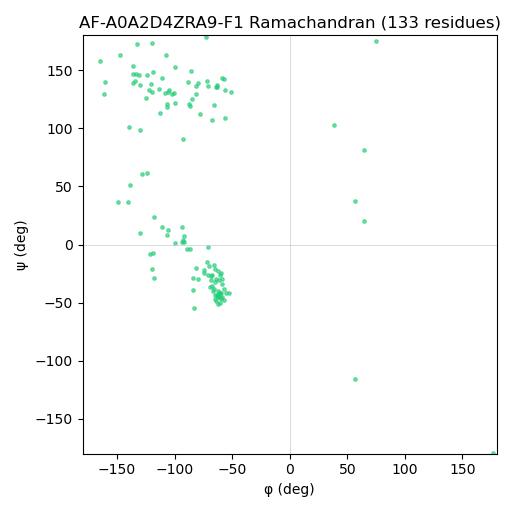 14.430 3.410 -23.608 1.00 86.75 110 PRO A C 1
ATOM 854 O O . PRO A 1 110 ? 13.302 3.190 -24.051 1.00 86.75 110 PRO A O 1
ATOM 857 N N . ASP A 1 111 ? 15.500 2.717 -24.005 1.00 93.19 111 ASP A N 1
ATOM 858 C CA . ASP A 1 111 ? 15.440 1.612 -24.970 1.00 93.19 111 ASP A CA 1
ATOM 859 C C . ASP A 1 111 ? 15.191 0.252 -24.288 1.00 93.19 111 ASP A C 1
ATOM 861 O O . ASP A 1 111 ? 15.022 -0.775 -24.955 1.00 93.19 111 ASP A O 1
ATOM 865 N N . VAL A 1 112 ? 15.136 0.223 -22.952 1.00 90.81 112 VAL A N 1
ATOM 866 C CA . VAL A 1 112 ? 14.854 -0.977 -22.163 1.00 90.81 112 VAL A CA 1
ATOM 867 C C . VAL A 1 112 ? 13.395 -0.980 -21.720 1.00 90.81 112 VAL A C 1
ATOM 869 O O . VAL A 1 112 ? 12.891 -0.035 -21.122 1.00 90.81 112 VAL A O 1
ATOM 872 N N . VAL A 1 113 ? 12.715 -2.104 -21.952 1.00 85.25 113 VAL A N 1
ATOM 873 C CA . VAL A 1 113 ? 11.352 -2.339 -21.463 1.00 85.25 113 VAL A CA 1
ATOM 874 C C . VAL A 1 113 ? 11.402 -3.258 -20.247 1.00 85.25 113 VAL A C 1
ATOM 876 O O . VAL A 1 113 ? 11.993 -4.336 -20.296 1.00 85.25 113 VAL A O 1
ATOM 879 N N . SER A 1 114 ? 10.742 -2.848 -19.164 1.00 84.38 114 SER A N 1
ATOM 880 C CA . SER A 1 114 ? 10.486 -3.697 -18.000 1.00 84.38 114 SER A CA 1
ATOM 881 C C . SER A 1 114 ? 9.026 -4.129 -17.992 1.00 84.38 114 SER A C 1
ATOM 883 O O . SER A 1 114 ? 8.126 -3.312 -18.184 1.00 84.38 114 SER A O 1
ATOM 885 N N . MET A 1 115 ? 8.791 -5.419 -17.771 1.00 85.44 115 MET A N 1
ATOM 886 C CA . MET A 1 115 ? 7.461 -5.993 -17.594 1.00 85.44 115 MET A CA 1
ATOM 887 C C . MET A 1 115 ? 7.464 -6.847 -16.335 1.00 85.44 115 MET A C 1
ATOM 889 O O . MET A 1 115 ? 8.392 -7.619 -16.091 1.00 85.44 115 MET A O 1
ATOM 893 N N . GLY A 1 116 ? 6.410 -6.733 -15.543 1.00 87.62 116 GLY A N 1
ATOM 894 C CA . GLY A 1 116 ? 6.269 -7.473 -14.303 1.00 87.62 116 GLY A CA 1
ATOM 895 C C . GLY A 1 116 ? 4.995 -7.079 -13.578 1.00 87.62 116 GLY A C 1
ATOM 896 O O . GLY A 1 116 ? 4.221 -6.258 -14.063 1.00 87.62 116 GLY A O 1
ATOM 897 N N . LEU A 1 117 ? 4.794 -7.696 -12.421 1.00 90.88 117 LEU A N 1
ATOM 898 C CA . LEU A 1 117 ? 3.635 -7.449 -11.573 1.00 90.88 117 LEU A CA 1
ATOM 899 C C . LEU A 1 117 ? 3.896 -6.259 -10.660 1.00 90.88 117 LEU A C 1
ATOM 901 O O . LEU A 1 117 ? 5.032 -6.043 -10.241 1.00 90.88 117 LEU A O 1
ATOM 905 N N . SER A 1 118 ? 2.843 -5.532 -10.318 1.00 92.75 118 SER A N 1
ATOM 906 C CA . SER A 1 118 ? 2.842 -4.617 -9.175 1.00 92.75 118 SER A CA 1
ATOM 907 C C . SER A 1 118 ? 1.992 -5.209 -8.054 1.00 92.75 118 SER A C 1
ATOM 909 O O . SER A 1 118 ? 1.243 -6.166 -8.267 1.00 92.75 118 SER A O 1
ATOM 911 N N . PHE A 1 119 ? 2.150 -4.697 -6.836 1.00 96.19 119 PHE A N 1
ATOM 912 C CA . PHE A 1 119 ? 1.543 -5.306 -5.654 1.00 96.19 119 PHE A CA 1
ATOM 913 C C . PHE A 1 119 ? 0.850 -4.284 -4.770 1.00 96.19 119 PHE A C 1
ATOM 915 O O . PHE A 1 119 ? 1.303 -3.148 -4.635 1.00 96.19 119 PHE A O 1
ATOM 922 N N . ILE A 1 120 ? -0.233 -4.720 -4.135 1.00 97.81 120 ILE A N 1
ATOM 923 C CA . ILE A 1 120 ? -0.851 -4.037 -3.005 1.00 97.81 120 ILE A CA 1
ATOM 924 C C . ILE A 1 120 ? -0.955 -5.010 -1.836 1.00 97.81 120 ILE A C 1
ATOM 926 O O . ILE A 1 120 ? -1.486 -6.115 -1.967 1.00 97.81 120 ILE A O 1
ATOM 930 N N . GLU A 1 121 ? -0.432 -4.607 -0.689 1.00 98.06 121 GLU A N 1
ATOM 931 C CA . GLU A 1 121 ? -0.406 -5.401 0.533 1.00 98.06 121 GLU A CA 1
ATOM 932 C C . GLU A 1 121 ? -1.110 -4.652 1.654 1.00 98.06 121 GLU A C 1
ATOM 934 O O . GLU A 1 121 ? -0.867 -3.467 1.861 1.00 98.06 121 GLU A O 1
ATOM 939 N N . ILE A 1 122 ? -1.987 -5.342 2.378 1.00 98.50 122 ILE A N 1
ATOM 940 C CA . ILE A 1 122 ? -2.762 -4.773 3.476 1.00 98.50 122 ILE A CA 1
ATOM 941 C C . ILE A 1 122 ? -2.228 -5.314 4.797 1.00 98.50 122 ILE A C 1
ATOM 943 O O . ILE A 1 122 ? -2.101 -6.531 4.978 1.00 98.50 122 ILE A O 1
ATOM 947 N N . TYR A 1 123 ? -1.974 -4.401 5.725 1.00 98.62 123 TYR A N 1
ATOM 948 C CA . TYR A 1 123 ? -1.502 -4.665 7.076 1.00 98.62 123 TYR A CA 1
ATOM 949 C C . TYR A 1 123 ? -2.529 -4.153 8.085 1.00 98.62 123 TYR A C 1
ATOM 951 O O . TYR A 1 123 ? -3.236 -3.175 7.828 1.00 98.62 123 TYR A O 1
ATOM 959 N N . ASP A 1 124 ? -2.634 -4.811 9.235 1.00 98.06 124 ASP A N 1
ATOM 960 C CA . ASP A 1 124 ? -3.397 -4.265 10.357 1.00 98.06 124 ASP A CA 1
ATOM 961 C C . ASP A 1 124 ? -2.670 -3.076 11.019 1.00 98.06 124 ASP A C 1
ATOM 963 O O . ASP A 1 124 ? -1.569 -2.687 10.629 1.00 98.06 124 ASP A O 1
ATOM 967 N N . ASN A 1 125 ? -3.295 -2.480 12.034 1.00 95.50 125 ASN A N 1
ATOM 968 C CA . ASN A 1 125 ? -2.744 -1.348 12.785 1.00 95.50 125 ASN A CA 1
ATOM 969 C C . ASN A 1 125 ? -1.554 -1.708 13.698 1.00 95.50 125 ASN A C 1
ATOM 971 O O . ASN A 1 125 ? -0.998 -0.827 14.350 1.00 95.50 125 ASN A O 1
ATOM 975 N N . THR A 1 126 ? -1.182 -2.985 13.759 1.00 97.12 126 THR A N 1
ATOM 976 C CA . THR A 1 126 ? -0.008 -3.511 14.467 1.00 97.12 126 THR A CA 1
ATOM 977 C C . THR A 1 126 ? 1.059 -4.034 13.503 1.00 97.12 126 THR A C 1
ATOM 979 O O . THR A 1 126 ? 1.972 -4.735 13.926 1.00 97.12 126 THR A O 1
ATOM 982 N N . PHE A 1 127 ? 0.954 -3.679 12.216 1.00 97.06 127 PHE A N 1
ATOM 983 C CA . PHE A 1 127 ? 1.891 -4.045 11.152 1.00 97.06 127 PHE A CA 1
ATOM 984 C C . PHE A 1 127 ? 1.956 -5.550 10.847 1.00 97.06 127 PHE A C 1
ATOM 986 O O . PHE A 1 127 ? 2.890 -6.011 10.190 1.00 97.06 127 PHE A O 1
ATOM 993 N N . ASN A 1 128 ? 0.937 -6.331 11.224 1.00 97.81 128 ASN A N 1
ATOM 994 C CA . ASN A 1 128 ? 0.825 -7.706 10.741 1.00 97.81 128 ASN A CA 1
ATOM 995 C C . ASN A 1 128 ? 0.202 -7.718 9.347 1.00 97.81 128 ASN A C 1
ATOM 997 O O . ASN A 1 128 ? -0.868 -7.148 9.113 1.00 97.81 128 ASN A O 1
ATOM 1001 N N . ARG A 1 129 ? 0.853 -8.415 8.414 1.00 97.62 129 ARG A N 1
ATOM 1002 C CA . ARG A 1 129 ? 0.341 -8.587 7.053 1.00 97.62 129 ARG A CA 1
ATOM 1003 C C . ARG A 1 129 ? -0.938 -9.420 7.075 1.00 97.62 129 ARG A C 1
ATOM 1005 O O . ARG A 1 129 ? -0.916 -10.586 7.461 1.00 97.62 129 ARG A O 1
ATOM 1012 N N . ILE A 1 130 ? -2.034 -8.846 6.589 1.00 98.06 130 ILE A N 1
ATOM 1013 C CA . ILE A 1 130 ? -3.310 -9.550 6.422 1.00 98.06 130 ILE A CA 1
ATOM 1014 C C . ILE A 1 130 ? -3.282 -10.325 5.106 1.00 98.06 130 ILE A C 1
ATOM 1016 O O . ILE A 1 130 ? -3.521 -11.533 5.076 1.00 98.06 130 ILE A O 1
ATOM 1020 N N . LYS A 1 131 ? -3.000 -9.627 3.997 1.00 98.00 131 LYS A N 1
ATOM 1021 C CA . LYS A 1 131 ? -2.968 -10.221 2.655 1.00 98.00 131 LYS A CA 1
ATOM 1022 C C . LYS A 1 131 ? -2.271 -9.307 1.651 1.00 98.00 131 LYS A C 1
ATOM 1024 O O . LYS A 1 131 ? -2.222 -8.101 1.857 1.00 98.00 131 LYS A O 1
ATOM 1029 N N . GLY A 1 132 ? -1.783 -9.873 0.551 1.00 96.62 132 GLY A N 1
ATOM 1030 C CA . GLY A 1 132 ? -1.269 -9.107 -0.582 1.00 96.62 132 GLY A CA 1
ATOM 1031 C C . GLY A 1 132 ? -1.753 -9.664 -1.911 1.00 96.62 132 GLY A C 1
ATOM 1032 O O . GLY A 1 132 ? -2.072 -10.852 -2.013 1.00 96.62 132 GLY A O 1
ATOM 1033 N N . TYR A 1 133 ? -1.812 -8.791 -2.907 1.00 96.50 133 TYR A N 1
ATOM 1034 C CA . TYR A 1 133 ? -2.358 -9.059 -4.231 1.00 96.50 133 TYR A CA 1
ATOM 1035 C C . TYR A 1 133 ? -1.419 -8.509 -5.291 1.00 96.50 133 TYR A C 1
ATOM 1037 O O . TYR A 1 133 ? -0.868 -7.424 -5.122 1.00 96.50 133 TYR A O 1
ATOM 1045 N N . SER A 1 134 ? -1.261 -9.260 -6.375 1.00 93.56 134 SER A N 1
ATOM 1046 C CA . SER A 1 134 ? -0.566 -8.815 -7.578 1.00 93.56 134 SER A CA 1
ATOM 1047 C C . SER A 1 134 ? -1.559 -8.376 -8.644 1.00 93.56 134 SER A C 1
ATOM 1049 O O . SER A 1 134 ? -2.657 -8.935 -8.706 1.00 93.56 134 SER A O 1
ATOM 1051 N N . PHE A 1 135 ? -1.146 -7.464 -9.514 1.00 84.25 135 PHE A N 1
ATOM 1052 C CA . PHE A 1 135 ? -1.899 -7.013 -10.681 1.00 84.25 135 PHE A CA 1
ATOM 1053 C C . PHE A 1 135 ? -0.951 -6.576 -11.802 1.00 84.25 135 PHE A C 1
ATOM 1055 O O . PHE A 1 135 ? 0.244 -6.313 -11.509 1.00 84.25 135 PHE A O 1
#